Protein AF-A0A2E8AJJ9-F1 (afdb_monomer)

Radius of gyration: 16.53 Å; Cα contacts (8 Å, |Δi|>4): 77; chains: 1; bounding box: 30×39×42 Å

Mean predicted aligned error: 3.65 Å

Solvent-accessible surface area (backbone atoms only — not comparable to full-atom values): 6754 Å² total; per-residue (Å²): 112,69,67,56,36,60,71,43,66,54,90,81,85,86,86,86,75,64,65,68,63,52,31,56,76,69,73,34,43,76,40,87,73,83,46,84,62,72,46,81,50,98,92,48,61,55,33,43,45,50,68,66,67,51,49,58,52,47,54,73,76,40,78,64,69,60,88,69,56,86,52,66,70,56,31,50,54,50,50,53,53,50,51,47,44,66,73,50,47,48,54,55,54,51,42,64,44,56,68,42,72,69,39,30,55,59,69,67,68,124

Foldseek 3Di:
DVVVCVQLVPDDDDDDDDPVVVLVVVQAAEDVPNDPPWADDPPHSHIDHDPVVVLVVVVVVGVPRRPQDPDPVSNVVSVVVVCCCVPPVVVVVCCVQCVDPVNVVVVPPD

Sequence (110 aa):
MLALLRYRRIPYEIIWGNTKEILDKMGLVAPKPLLLPVFIFPDKKEAICDSTPIIRQLETQFVDRNVIPEDKALAFINSILEDFGDEWITKFMFHYRWHFKEDINNAGNI

Secondary structure (DSSP, 8-state):
-HHHHHHHT-------S-HHHHHHHTTPBPPSS--SSEE--TT-SB-EE-HHHHHHHHHHH--TT-SS-SSHHHHHHHHHHHHHIIIIIHHHHHHHHHTSHHHHHHHH--

pLDDT: mean 94.3, std 4.75, range [58.53, 98.3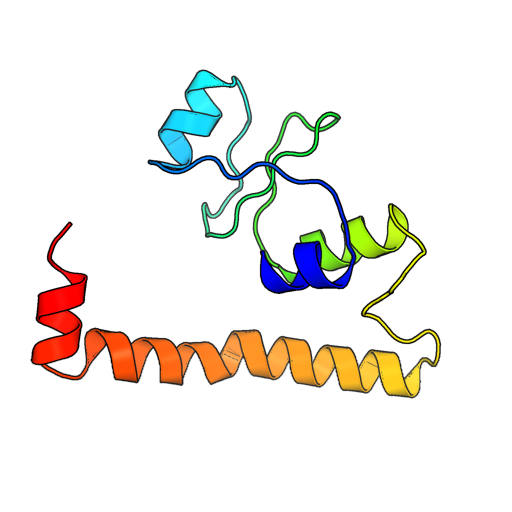8]

Nearest PDB structures (foldseek):
  4mp4-assembly2_C-2  TM=8.247E-01  e=2.029E-01  Acinetobacter baumannii ACICU
  7zvp-assembly1_A  TM=7.158E-01  e=1.274E-01  Populus trichocarpa
  4mp4-assembly1_B  TM=8.478E-01  e=2.647E-01  Acinetobacter baumannii ACICU
  3wd6-assembly1_A  TM=7.522E-01  e=4.216E-01  Bombyx mori

Structure (mmCIF, N/CA/C/O backbone):
data_AF-A0A2E8AJJ9-F1
#
_entry.id   AF-A0A2E8AJJ9-F1
#
loop_
_atom_site.group_PDB
_atom_site.id
_atom_site.type_symbol
_atom_site.label_atom_id
_atom_site.label_alt_id
_atom_site.label_comp_id
_atom_site.label_asym_id
_atom_site.label_entity_id
_atom_site.label_seq_id
_atom_site.pdbx_PDB_ins_code
_atom_site.Cartn_x
_atom_site.Cartn_y
_atom_site.Cartn_z
_atom_site.occupancy
_atom_site.B_iso_or_equiv
_atom_site.auth_seq_id
_atom_site.auth_comp_id
_atom_site.auth_asym_id
_atom_site.auth_atom_id
_atom_site.pdbx_PDB_model_num
ATOM 1 N N . MET A 1 1 ? -3.477 -0.655 -4.192 1.00 93.88 1 MET A N 1
ATOM 2 C CA . MET A 1 1 ? -4.091 0.184 -3.133 1.00 93.88 1 MET A CA 1
ATOM 3 C C . MET A 1 1 ? -5.396 0.891 -3.513 1.00 93.88 1 MET A C 1
ATOM 5 O O . MET A 1 1 ? -6.273 0.948 -2.667 1.00 93.88 1 MET A O 1
ATOM 9 N N . LEU A 1 2 ? -5.619 1.364 -4.750 1.00 96.62 2 LEU A N 1
ATOM 10 C CA . LEU A 1 2 ? -6.927 1.958 -5.114 1.00 96.62 2 LEU A CA 1
ATOM 11 C C . LEU A 1 2 ? -8.114 0.994 -4.949 1.00 96.62 2 LEU A C 1
ATOM 13 O O . LEU A 1 2 ? -9.191 1.411 -4.537 1.00 96.62 2 LEU A O 1
ATOM 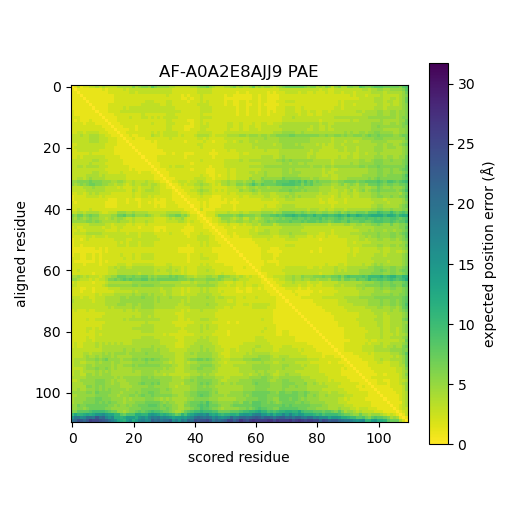17 N N . ALA A 1 3 ? -7.916 -0.296 -5.246 1.00 96.69 3 ALA A N 1
ATOM 18 C CA . ALA A 1 3 ? -8.936 -1.325 -5.039 1.00 96.69 3 ALA A CA 1
ATOM 19 C C . ALA A 1 3 ? -9.388 -1.403 -3.570 1.00 96.69 3 ALA A C 1
ATOM 21 O O . ALA A 1 3 ? -10.588 -1.419 -3.312 1.00 96.69 3 ALA A O 1
ATOM 22 N N . LEU A 1 4 ? -8.440 -1.354 -2.624 1.00 97.12 4 LEU A N 1
ATOM 23 C CA . LEU A 1 4 ? -8.720 -1.294 -1.188 1.00 97.12 4 LEU A CA 1
ATOM 24 C C . LEU A 1 4 ? -9.572 -0.067 -0.849 1.00 97.12 4 LEU A C 1
ATOM 26 O O . LEU A 1 4 ? -10.639 -0.210 -0.266 1.00 97.12 4 LEU A O 1
ATOM 30 N N . LEU A 1 5 ? -9.130 1.129 -1.251 1.00 97.56 5 LEU A N 1
ATOM 31 C CA . LEU A 1 5 ? -9.833 2.378 -0.938 1.00 97.56 5 LEU A CA 1
ATOM 32 C C . LEU A 1 5 ? -11.265 2.388 -1.486 1.00 97.56 5 LEU A C 1
ATOM 34 O O . LEU A 1 5 ? -12.195 2.781 -0.786 1.00 97.56 5 LEU A O 1
ATOM 38 N N . ARG A 1 6 ? -11.460 1.886 -2.711 1.00 97.56 6 ARG A N 1
ATOM 39 C CA . ARG A 1 6 ? -12.786 1.740 -3.328 1.00 97.56 6 ARG A CA 1
ATOM 40 C C . ARG A 1 6 ? -13.654 0.723 -2.594 1.00 97.56 6 ARG A C 1
ATOM 42 O O . ARG A 1 6 ? -14.814 1.018 -2.321 1.00 97.56 6 ARG A O 1
ATOM 49 N N . TYR A 1 7 ? -13.106 -0.449 -2.260 1.00 97.81 7 TYR A N 1
ATOM 50 C CA . TYR A 1 7 ? -13.824 -1.476 -1.502 1.00 97.81 7 TYR A CA 1
ATOM 51 C C . TYR A 1 7 ? -14.284 -0.938 -0.144 1.00 97.81 7 TYR A C 1
ATOM 53 O O . TYR A 1 7 ? -15.465 -1.061 0.191 1.00 97.81 7 TYR A O 1
ATOM 61 N N . ARG A 1 8 ? -13.371 -0.281 0.584 1.00 97.00 8 ARG A N 1
ATOM 62 C CA . ARG A 1 8 ? -13.601 0.296 1.915 1.00 97.00 8 ARG A CA 1
ATOM 63 C C . ARG A 1 8 ? -14.374 1.615 1.902 1.00 97.00 8 ARG A C 1
ATOM 65 O O . ARG A 1 8 ? -14.777 2.083 2.956 1.00 97.00 8 ARG A O 1
ATOM 72 N N . ARG A 1 9 ? -14.629 2.192 0.721 1.00 96.81 9 ARG A N 1
ATOM 73 C CA . ARG A 1 9 ? -15.316 3.486 0.526 1.00 96.81 9 ARG A CA 1
ATOM 74 C C . ARG A 1 9 ? -14.637 4.654 1.249 1.00 96.81 9 ARG A C 1
ATOM 76 O O . ARG A 1 9 ? -15.304 5.573 1.714 1.00 96.81 9 ARG A O 1
ATOM 83 N N . ILE A 1 10 ? -13.311 4.626 1.314 1.00 96.50 10 ILE A N 1
ATOM 84 C CA . ILE A 1 10 ? -12.516 5.698 1.914 1.00 96.50 10 ILE A CA 1
ATOM 85 C C . ILE A 1 10 ? -12.329 6.796 0.857 1.00 96.50 10 ILE A C 1
ATOM 87 O O . ILE A 1 10 ? -11.863 6.474 -0.238 1.00 96.50 10 ILE A O 1
ATOM 91 N N . PRO A 1 11 ? -12.684 8.066 1.130 1.00 95.44 11 PRO A N 1
ATOM 92 C CA . PRO A 1 11 ? -12.416 9.169 0.211 1.00 95.44 11 PRO A CA 1
ATOM 93 C C . PRO A 1 11 ? -10.914 9.337 -0.029 1.00 95.44 11 PRO A C 1
ATOM 95 O O . PRO A 1 11 ? -10.122 9.289 0.911 1.00 95.44 11 PRO A O 1
ATOM 98 N N . TYR A 1 12 ? -10.517 9.542 -1.282 1.00 96.44 12 TYR A N 1
ATOM 99 C CA . TYR A 1 12 ? -9.118 9.730 -1.654 1.00 96.44 12 TYR A CA 1
ATOM 100 C C . TYR A 1 12 ? -8.984 10.622 -2.887 1.00 96.44 12 TYR A C 1
ATOM 102 O O . TYR A 1 12 ? -9.892 10.703 -3.715 1.00 96.44 12 TYR A O 1
ATOM 110 N N . GLU A 1 13 ? -7.806 11.218 -3.036 1.00 96.19 13 GLU A N 1
ATOM 111 C CA . GLU A 1 13 ? -7.363 11.897 -4.250 1.00 96.19 13 GLU A CA 1
ATOM 112 C C . GLU A 1 13 ? -6.142 11.164 -4.818 1.00 96.19 13 GLU A C 1
ATOM 114 O O . GLU A 1 13 ? -5.320 10.637 -4.065 1.00 96.19 13 GLU A O 1
ATOM 119 N N . ILE A 1 14 ? -6.035 11.090 -6.148 1.00 96.31 14 ILE A N 1
ATOM 120 C CA . ILE A 1 14 ? -4.843 10.554 -6.814 1.00 96.31 14 ILE A CA 1
ATOM 121 C C . ILE A 1 14 ? -4.075 11.712 -7.424 1.00 96.31 14 ILE A C 1
ATOM 123 O O . ILE A 1 14 ? -4.602 12.421 -8.279 1.00 96.31 14 ILE A O 1
ATOM 127 N N . ILE A 1 15 ? -2.807 11.827 -7.045 1.00 95.31 15 ILE A N 1
ATOM 128 C CA . ILE A 1 15 ? -1.870 12.766 -7.649 1.00 95.31 15 ILE A CA 1
ATOM 129 C C . ILE A 1 15 ? -0.946 11.969 -8.572 1.00 95.31 15 ILE A C 1
ATOM 131 O O . ILE A 1 15 ? -0.189 11.110 -8.119 1.00 95.31 15 ILE A O 1
ATOM 135 N N . TRP A 1 16 ? -1.033 12.230 -9.876 1.00 94.69 16 TRP A N 1
ATOM 136 C CA . TRP A 1 16 ? -0.189 11.592 -10.887 1.00 94.69 16 TRP A CA 1
ATOM 137 C C . TRP A 1 16 ? 1.061 12.431 -11.153 1.00 94.69 16 TRP A C 1
ATOM 139 O O . TRP A 1 16 ? 0.973 13.648 -11.298 1.00 94.69 16 TRP A O 1
ATOM 149 N N . GLY A 1 17 ? 2.219 11.781 -11.262 1.00 93.56 17 GLY A N 1
ATOM 150 C CA . GLY A 1 17 ? 3.479 12.435 -11.613 1.00 93.56 17 GLY A CA 1
ATOM 151 C C . GLY A 1 17 ? 4.674 11.845 -10.875 1.00 93.56 17 GLY A C 1
ATOM 152 O O . GLY A 1 17 ? 4.583 10.779 -10.262 1.00 93.56 17 GLY A O 1
ATOM 153 N N . ASN A 1 18 ? 5.806 12.548 -10.933 1.00 94.31 18 ASN A N 1
ATOM 154 C CA . ASN A 1 18 ? 7.002 12.157 -10.199 1.00 94.31 18 ASN A CA 1
ATOM 155 C C . ASN A 1 18 ? 6.778 12.345 -8.693 1.00 94.31 18 ASN A C 1
ATOM 157 O O . ASN A 1 18 ? 6.648 13.468 -8.206 1.00 94.31 18 ASN A O 1
ATOM 161 N N . THR A 1 19 ? 6.754 11.237 -7.952 1.00 95.06 19 THR A N 1
ATOM 162 C CA . THR A 1 19 ? 6.447 11.240 -6.519 1.00 95.06 19 THR A CA 1
ATOM 163 C C . THR A 1 19 ? 7.389 12.130 -5.717 1.00 95.06 19 THR A C 1
ATOM 165 O O . THR A 1 19 ? 6.926 12.873 -4.861 1.00 95.06 19 THR A O 1
ATOM 168 N N . LYS A 1 20 ? 8.696 12.105 -6.004 1.00 95.12 20 LYS A N 1
ATOM 169 C CA . LYS A 1 20 ? 9.673 12.910 -5.263 1.00 95.12 20 LYS A CA 1
ATOM 170 C C . LYS A 1 20 ? 9.412 14.404 -5.456 1.00 95.12 20 LYS A C 1
ATOM 172 O O . LYS A 1 20 ? 9.295 15.130 -4.478 1.00 95.12 20 LYS A O 1
ATOM 177 N N . GLU A 1 21 ? 9.249 14.839 -6.704 1.00 96.44 21 GLU A N 1
ATOM 178 C CA . GLU A 1 21 ? 8.985 16.249 -7.016 1.00 96.44 21 GLU A CA 1
ATOM 179 C C . GLU A 1 21 ? 7.674 16.752 -6.404 1.00 96.44 21 GLU A C 1
ATOM 181 O O . GLU A 1 21 ? 7.597 17.897 -5.962 1.00 96.44 21 GLU A O 1
ATOM 186 N N . ILE A 1 22 ? 6.635 15.910 -6.389 1.00 96.69 22 ILE A N 1
ATOM 187 C CA . ILE A 1 22 ? 5.347 16.239 -5.769 1.00 96.69 22 ILE A CA 1
ATOM 188 C C . ILE A 1 22 ? 5.526 16.449 -4.264 1.00 96.69 22 ILE A C 1
ATOM 190 O O . ILE A 1 22 ? 5.089 17.472 -3.740 1.00 96.69 22 ILE A O 1
ATOM 194 N N . LEU A 1 23 ? 6.190 15.517 -3.575 1.00 96.62 23 LEU A N 1
ATOM 195 C CA . LEU A 1 23 ? 6.404 15.610 -2.129 1.00 96.62 23 LEU A CA 1
ATOM 196 C C . LEU A 1 23 ? 7.260 16.827 -1.758 1.00 96.62 23 LEU A C 1
ATOM 198 O O . LEU A 1 23 ? 6.889 17.562 -0.844 1.00 96.62 23 LEU A O 1
ATOM 202 N N . ASP A 1 24 ? 8.326 17.097 -2.518 1.00 96.19 24 ASP A N 1
ATOM 203 C CA . ASP A 1 24 ? 9.185 18.269 -2.324 1.00 96.19 24 ASP A CA 1
ATOM 204 C C . ASP A 1 24 ? 8.381 19.578 -2.472 1.00 96.19 24 ASP A C 1
ATOM 206 O O . ASP A 1 24 ? 8.475 20.467 -1.625 1.00 96.19 24 ASP A O 1
ATOM 210 N N . LYS A 1 25 ? 7.520 19.684 -3.499 1.00 96.81 25 LYS A N 1
ATOM 211 C CA . LYS A 1 25 ? 6.625 20.844 -3.703 1.00 96.81 25 LYS A CA 1
ATOM 212 C C . LYS A 1 25 ? 5.604 21.020 -2.577 1.00 96.81 25 LYS A C 1
ATOM 214 O O . LYS A 1 25 ? 5.221 22.149 -2.284 1.00 96.81 25 LYS A O 1
ATOM 219 N N . MET A 1 26 ? 5.163 19.927 -1.957 1.00 95.62 26 MET A N 1
ATOM 220 C CA . MET A 1 26 ? 4.237 19.944 -0.819 1.00 95.62 26 MET A CA 1
ATOM 221 C C . MET A 1 26 ? 4.945 20.161 0.530 1.00 95.62 26 MET A C 1
ATOM 223 O O . MET A 1 26 ? 4.273 20.280 1.552 1.00 95.62 26 MET A O 1
ATOM 227 N N . GLY A 1 27 ? 6.283 20.213 0.557 1.00 96.50 27 GLY A N 1
ATOM 228 C CA . GLY A 1 27 ? 7.061 20.322 1.793 1.00 96.50 27 GLY A CA 1
ATOM 229 C C . GLY A 1 27 ? 6.982 19.072 2.678 1.00 96.50 27 GLY A C 1
ATOM 230 O O . GLY A 1 27 ? 7.109 19.178 3.900 1.00 96.50 27 GLY A O 1
ATOM 231 N N . LEU A 1 28 ? 6.740 17.903 2.077 1.00 96.94 28 LEU A N 1
ATOM 232 C CA . LEU A 1 28 ? 6.607 16.620 2.765 1.00 96.94 28 LEU A CA 1
ATOM 233 C C . LEU A 1 28 ? 7.901 15.812 2.684 1.00 96.94 28 LEU A C 1
ATOM 235 O O . LEU A 1 28 ? 8.600 15.810 1.672 1.00 96.94 28 LEU A O 1
ATOM 239 N N . VAL A 1 29 ? 8.202 15.076 3.750 1.00 96.44 29 VAL A N 1
ATOM 240 C CA . VAL A 1 29 ? 9.342 14.156 3.785 1.00 96.44 29 VAL A CA 1
ATOM 241 C C . VAL A 1 29 ? 8.987 12.897 2.997 1.00 96.44 29 VAL A C 1
ATOM 243 O O . VAL A 1 29 ? 7.962 12.262 3.252 1.00 96.44 29 VAL A O 1
ATOM 246 N N . ALA A 1 30 ? 9.835 12.543 2.032 1.00 95.44 30 ALA A N 1
ATOM 247 C CA . ALA A 1 30 ? 9.687 11.319 1.259 1.00 95.44 30 ALA A CA 1
ATOM 248 C C . ALA A 1 30 ? 10.060 10.071 2.083 1.00 95.44 30 ALA A C 1
ATOM 250 O O . ALA A 1 30 ? 11.072 10.109 2.794 1.00 95.44 30 ALA A O 1
ATOM 251 N N . PRO A 1 31 ? 9.311 8.958 1.942 1.00 94.44 31 PRO A N 1
ATOM 252 C CA . PRO A 1 31 ? 9.649 7.707 2.606 1.00 94.44 31 PRO A CA 1
ATOM 253 C C . PRO A 1 31 ? 10.972 7.140 2.082 1.00 94.44 31 PRO A C 1
ATOM 255 O O . PRO A 1 31 ? 11.409 7.429 0.961 1.00 94.44 31 PRO A O 1
ATOM 258 N N . LYS A 1 32 ? 11.614 6.303 2.900 1.00 91.88 32 LYS A N 1
ATOM 259 C CA . LYS A 1 32 ? 12.875 5.631 2.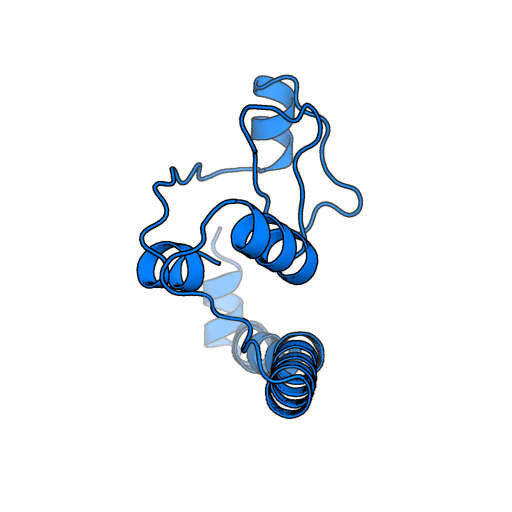568 1.00 91.88 32 LYS A CA 1
ATOM 260 C C . LYS A 1 32 ? 12.728 4.114 2.766 1.00 91.88 32 LYS A C 1
ATOM 262 O O . LYS A 1 32 ? 12.614 3.695 3.915 1.00 91.88 32 LYS A O 1
ATOM 267 N N . PRO A 1 33 ? 12.795 3.292 1.700 1.00 92.31 33 PRO A N 1
ATOM 268 C CA . PRO A 1 33 ? 12.961 3.661 0.288 1.00 92.31 33 PRO A CA 1
ATOM 269 C C . PRO A 1 33 ? 11.714 4.336 -0.310 1.00 92.31 33 PRO A C 1
ATOM 271 O O . PRO A 1 33 ? 10.603 4.150 0.173 1.00 92.31 33 PRO A O 1
ATOM 274 N N . LEU A 1 34 ? 11.892 5.094 -1.398 1.00 92.19 34 LEU A N 1
ATOM 275 C CA . LEU A 1 34 ? 10.773 5.679 -2.140 1.00 92.19 34 LEU A CA 1
ATOM 276 C C . LEU A 1 34 ? 10.180 4.630 -3.087 1.00 92.19 34 LEU A C 1
ATOM 278 O O . LEU A 1 34 ? 10.610 4.505 -4.234 1.00 92.19 34 LEU A O 1
ATOM 282 N N . LEU A 1 35 ? 9.208 3.868 -2.591 1.00 91.69 35 LEU A N 1
ATOM 283 C CA . LEU A 1 35 ? 8.480 2.861 -3.359 1.00 91.69 35 LEU A CA 1
ATOM 284 C C . LEU A 1 35 ? 7.014 3.256 -3.511 1.00 91.69 35 LEU A C 1
ATOM 286 O O . LEU A 1 35 ? 6.423 3.876 -2.630 1.00 91.69 35 LEU A O 1
ATOM 290 N N . LEU A 1 36 ? 6.420 2.884 -4.642 1.00 92.31 36 LEU A N 1
ATOM 291 C CA . LEU A 1 36 ? 4.981 3.001 -4.824 1.00 92.31 36 LEU A CA 1
ATOM 292 C C . LEU A 1 36 ? 4.269 1.821 -4.143 1.00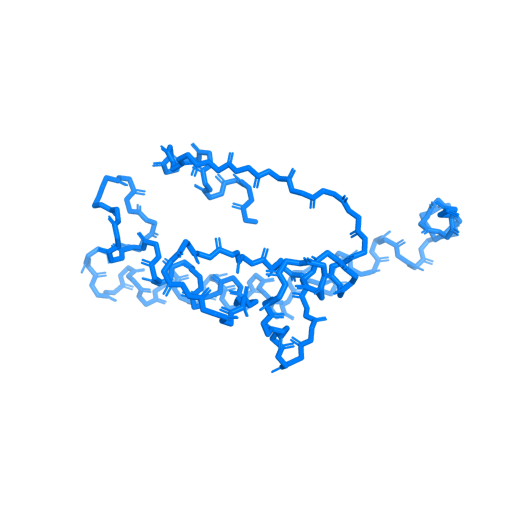 92.31 36 LEU A C 1
ATOM 294 O O . LEU A 1 36 ? 4.803 0.714 -4.141 1.00 92.31 36 LEU A O 1
ATOM 298 N N . PRO A 1 37 ? 3.042 2.022 -3.641 1.00 94.38 37 PRO A N 1
ATOM 299 C CA . PRO A 1 37 ? 2.310 3.288 -3.601 1.00 94.38 37 PRO A CA 1
ATOM 300 C C . PRO A 1 37 ? 2.782 4.196 -2.456 1.00 94.38 37 PRO A C 1
ATOM 302 O O . PRO A 1 37 ? 3.182 3.704 -1.408 1.00 94.38 37 PRO A O 1
ATOM 305 N N . VAL A 1 38 ? 2.662 5.515 -2.643 1.00 96.62 38 VAL A N 1
ATOM 306 C CA . VAL A 1 38 ? 2.911 6.519 -1.595 1.00 96.62 38 VAL A CA 1
ATOM 307 C C . VAL A 1 38 ? 1.601 7.175 -1.179 1.00 96.62 38 VAL A C 1
ATOM 309 O O . VAL A 1 38 ? 0.801 7.568 -2.027 1.00 96.62 38 VAL A O 1
ATOM 312 N N . PHE A 1 39 ? 1.385 7.278 0.128 1.00 96.94 39 PHE A N 1
ATOM 313 C CA . PHE A 1 39 ? 0.221 7.889 0.753 1.00 96.94 39 PHE A CA 1
ATOM 314 C C . PHE A 1 39 ? 0.627 9.124 1.550 1.00 96.94 39 PHE A C 1
ATOM 316 O O . PHE A 1 39 ? 1.588 9.109 2.321 1.00 96.94 39 PHE A O 1
ATOM 323 N N . ILE A 1 40 ? -0.167 10.177 1.393 1.00 96.31 40 ILE A N 1
ATOM 324 C CA . ILE A 1 40 ? -0.080 11.406 2.174 1.00 96.31 40 ILE A CA 1
ATOM 325 C C . ILE A 1 40 ? -1.297 11.423 3.092 1.00 96.31 40 ILE A C 1
ATOM 327 O O . ILE A 1 40 ? -2.431 11.389 2.617 1.00 96.31 40 ILE A O 1
ATOM 331 N N . PHE A 1 41 ? -1.059 11.463 4.400 1.00 94.12 41 PHE A N 1
ATOM 332 C CA . PHE A 1 41 ? -2.116 11.653 5.389 1.00 94.12 41 PHE A CA 1
ATOM 333 C C . PHE A 1 41 ? -2.093 13.111 5.872 1.00 94.12 41 PHE A C 1
ATOM 335 O O . PHE A 1 41 ? -0.999 13.628 6.105 1.00 94.12 41 PHE A O 1
ATOM 342 N N . PRO A 1 42 ? -3.250 13.789 6.018 1.00 88.50 42 PRO A N 1
ATOM 343 C CA . PRO A 1 42 ? -3.305 15.229 6.307 1.00 88.50 42 PRO A CA 1
ATOM 344 C C . PRO A 1 42 ? -2.556 15.672 7.572 1.00 88.50 42 PRO A C 1
ATOM 346 O O . PRO A 1 42 ? -2.117 16.812 7.673 1.00 88.50 42 PRO A O 1
ATOM 349 N N . ASP A 1 43 ? -2.420 14.776 8.544 1.00 87.81 43 ASP A N 1
ATOM 350 C CA . ASP A 1 43 ? -1.805 14.990 9.852 1.00 87.81 43 ASP A CA 1
ATOM 351 C C . ASP A 1 43 ? -0.322 14.581 9.910 1.00 87.81 43 ASP A C 1
ATOM 353 O O . ASP A 1 43 ? 0.315 14.702 10.959 1.00 87.81 43 ASP A O 1
ATOM 357 N N . LYS A 1 44 ? 0.258 14.115 8.795 1.00 90.94 44 LYS A N 1
ATOM 358 C CA . LYS A 1 44 ? 1.633 13.607 8.742 1.00 90.94 44 LYS A CA 1
ATOM 359 C C . LYS A 1 44 ? 2.528 14.461 7.854 1.00 90.94 44 LYS A C 1
ATOM 361 O O . LYS A 1 44 ? 2.203 14.771 6.714 1.00 90.94 44 LYS A O 1
ATOM 366 N N . LYS A 1 45 ? 3.715 14.786 8.376 1.00 92.50 45 LYS A N 1
ATOM 367 C CA . LYS A 1 45 ? 4.782 15.457 7.612 1.00 92.50 45 LYS A CA 1
ATOM 368 C C . LYS A 1 45 ? 5.588 14.507 6.733 1.00 92.50 45 LYS A C 1
ATOM 370 O O . LYS A 1 45 ? 6.213 14.955 5.779 1.00 92.50 45 LYS A O 1
ATOM 375 N N . GLU A 1 46 ? 5.605 13.226 7.074 1.00 94.88 46 GLU A N 1
ATOM 376 C CA . GLU A 1 46 ? 6.258 12.182 6.293 1.00 94.88 46 GLU A CA 1
ATOM 377 C C . GLU A 1 46 ? 5.194 11.381 5.546 1.00 94.88 46 GLU A C 1
ATOM 379 O O . GLU A 1 46 ? 4.240 10.881 6.150 1.00 94.88 46 GLU A O 1
ATOM 384 N N . ALA A 1 47 ? 5.348 11.295 4.225 1.00 96.00 47 ALA A N 1
ATOM 385 C CA . ALA A 1 47 ? 4.532 10.415 3.409 1.00 96.00 47 ALA A CA 1
ATOM 386 C C . ALA A 1 47 ? 4.968 8.964 3.637 1.00 96.00 47 ALA A C 1
ATOM 3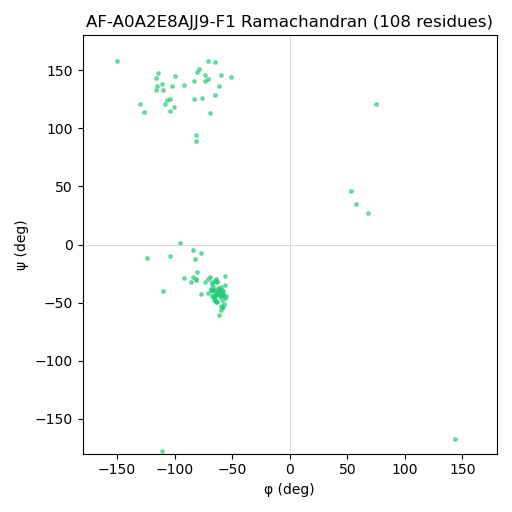88 O O . ALA A 1 47 ? 6.145 8.682 3.839 1.00 96.00 47 ALA A O 1
ATOM 389 N N . ILE A 1 48 ? 4.018 8.038 3.588 1.00 95.31 48 ILE A N 1
ATOM 390 C CA . ILE A 1 48 ? 4.262 6.620 3.863 1.00 95.31 48 ILE A CA 1
ATOM 391 C C . ILE A 1 48 ? 4.128 5.799 2.592 1.00 95.31 48 ILE A C 1
ATOM 393 O O . ILE A 1 48 ? 3.226 6.025 1.789 1.00 95.31 48 ILE A O 1
ATOM 397 N N . CYS A 1 49 ? 5.033 4.845 2.414 1.00 94.75 49 CYS A N 1
ATOM 398 C CA . CYS A 1 49 ? 4.933 3.801 1.402 1.00 94.75 49 CYS A CA 1
ATOM 399 C C . CYS A 1 49 ? 4.681 2.443 2.067 1.00 94.75 49 CYS A C 1
ATOM 401 O O . CYS A 1 49 ? 4.602 2.382 3.292 1.00 94.75 49 CYS A O 1
ATOM 403 N N . ASP A 1 50 ? 4.615 1.386 1.250 1.00 93.00 50 ASP A N 1
ATOM 404 C CA . ASP A 1 50 ? 4.312 -0.000 1.641 1.00 93.00 50 ASP A CA 1
ATOM 405 C C . ASP A 1 50 ? 2.821 -0.223 1.966 1.00 93.00 50 ASP A C 1
ATOM 407 O O . ASP A 1 50 ? 2.220 0.428 2.824 1.00 93.00 50 ASP A O 1
ATOM 411 N N . SER A 1 51 ? 2.193 -1.144 1.228 1.00 94.69 51 SER A N 1
ATOM 412 C CA . SER A 1 51 ? 0.778 -1.486 1.380 1.00 94.69 51 SER A CA 1
ATOM 413 C C . SER A 1 51 ? 0.445 -1.975 2.780 1.00 94.69 51 SER A C 1
ATOM 415 O O . SER A 1 51 ? -0.604 -1.589 3.296 1.00 94.69 51 SER A O 1
ATOM 417 N N . THR A 1 52 ? 1.319 -2.761 3.404 1.00 95.06 52 THR A N 1
ATOM 418 C CA . THR A 1 52 ? 1.049 -3.399 4.697 1.00 95.06 52 THR A CA 1
ATOM 419 C C . THR A 1 52 ? 0.795 -2.364 5.805 1.00 95.06 52 THR A C 1
ATOM 421 O O . THR A 1 52 ? -0.319 -2.330 6.344 1.00 95.06 52 THR A O 1
ATOM 424 N N . PRO A 1 53 ? 1.738 -1.457 6.149 1.00 94.00 53 PRO A N 1
ATOM 425 C CA . PRO A 1 53 ? 1.517 -0.453 7.188 1.00 94.00 53 PRO A CA 1
ATOM 426 C C . PRO A 1 53 ? 0.394 0.527 6.829 1.00 94.00 53 PRO A C 1
ATOM 428 O O . PRO A 1 53 ? -0.337 0.962 7.722 1.00 94.00 53 PRO A O 1
ATOM 431 N N . ILE A 1 54 ? 0.199 0.834 5.541 1.00 96.19 54 ILE A N 1
ATOM 432 C CA . ILE A 1 54 ? -0.917 1.675 5.093 1.00 96.19 54 ILE A CA 1
ATOM 433 C C . ILE A 1 54 ? -2.256 0.984 5.385 1.00 96.19 54 ILE A C 1
ATOM 435 O O . ILE A 1 54 ? -3.138 1.611 5.970 1.00 96.19 54 ILE A O 1
ATOM 439 N N . ILE A 1 55 ? -2.418 -0.299 5.035 1.00 96.94 55 ILE A N 1
ATOM 440 C CA . ILE A 1 55 ? -3.628 -1.079 5.346 1.00 96.94 55 ILE A CA 1
ATOM 441 C C . ILE A 1 55 ? -3.863 -1.075 6.853 1.00 96.94 55 ILE A C 1
ATOM 443 O O . ILE A 1 55 ? -4.955 -0.711 7.286 1.00 96.94 55 ILE A O 1
ATOM 447 N N . ARG A 1 56 ? -2.845 -1.411 7.658 1.00 95.44 56 ARG A N 1
ATOM 448 C CA . ARG A 1 56 ? -2.981 -1.463 9.123 1.00 95.44 56 ARG A CA 1
ATOM 449 C C . ARG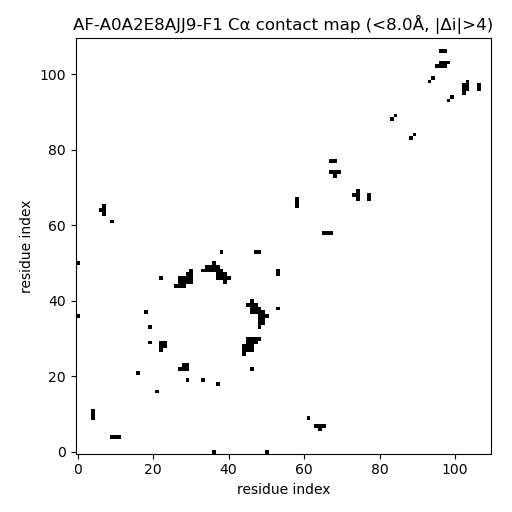 A 1 56 ? -3.423 -0.118 9.709 1.00 95.44 56 ARG A C 1
ATOM 451 O O . ARG A 1 56 ? -4.292 -0.098 10.574 1.00 95.44 56 ARG A O 1
ATOM 458 N N . GLN A 1 57 ? -2.901 1.004 9.213 1.00 94.94 57 GLN A N 1
ATOM 459 C CA . GLN A 1 57 ? -3.345 2.333 9.642 1.00 94.94 57 GLN A CA 1
ATOM 460 C C . GLN A 1 57 ? -4.788 2.643 9.206 1.00 94.94 57 GLN A C 1
ATOM 462 O O . GLN A 1 57 ? -5.554 3.220 9.970 1.00 94.94 57 GLN A O 1
ATOM 467 N N . LEU A 1 58 ? -5.196 2.268 7.993 1.00 95.94 58 LEU A N 1
ATOM 468 C CA . LEU A 1 58 ? -6.574 2.492 7.549 1.00 95.94 58 LEU A CA 1
ATOM 469 C C . LEU A 1 58 ? -7.573 1.628 8.335 1.00 95.94 58 LEU A C 1
ATOM 471 O O . LEU A 1 58 ? -8.717 2.031 8.521 1.00 95.94 58 LEU A O 1
ATOM 475 N N . GLU A 1 59 ? -7.191 0.424 8.770 1.00 95.69 59 GLU A N 1
ATOM 476 C CA . GLU A 1 59 ? -8.030 -0.437 9.626 1.00 95.69 59 GLU A CA 1
ATOM 477 C C . GLU A 1 59 ? -8.292 0.192 11.001 1.00 95.69 59 GLU A C 1
ATOM 479 O O . GLU A 1 59 ? -9.365 -0.008 11.557 1.00 95.69 59 GLU A O 1
ATOM 484 N N . THR A 1 60 ? -7.372 1.008 11.530 1.00 93.62 60 THR A N 1
ATOM 485 C CA . THR A 1 60 ? -7.615 1.733 12.790 1.00 93.62 60 THR A CA 1
ATOM 486 C C . THR A 1 60 ? -8.439 3.006 12.599 1.00 93.62 60 THR A C 1
ATOM 488 O O . THR A 1 60 ? -9.173 3.393 13.504 1.00 93.62 60 THR A O 1
ATOM 491 N N . GLN A 1 61 ? -8.337 3.664 11.439 1.00 93.44 61 GLN A N 1
ATOM 492 C CA . GLN A 1 61 ? -9.033 4.928 11.163 1.00 93.44 61 GLN A CA 1
ATOM 493 C C . GLN A 1 61 ? -10.479 4.750 10.672 1.00 93.44 61 GLN A C 1
ATOM 495 O O . GLN A 1 61 ? -11.308 5.630 10.894 1.00 93.44 61 GLN A O 1
ATOM 500 N N . PHE A 1 62 ? -10.792 3.635 10.008 1.00 94.62 62 PHE A N 1
ATOM 501 C CA . PHE A 1 62 ? -12.111 3.375 9.425 1.00 94.62 62 PHE A CA 1
ATOM 502 C C . PHE A 1 62 ? -12.610 1.994 9.861 1.00 94.62 62 PHE A C 1
ATOM 504 O O . PHE A 1 62 ? -11.967 0.991 9.578 1.00 94.62 62 PHE A O 1
ATOM 511 N N . VAL A 1 63 ? -13.760 1.922 10.531 1.00 91.38 63 VAL A N 1
ATOM 512 C CA . VAL A 1 63 ? -14.267 0.654 11.097 1.00 91.38 63 VAL A CA 1
ATOM 513 C C . VAL A 1 63 ? -15.073 -0.154 10.074 1.00 91.38 63 VAL A C 1
ATOM 515 O O . VAL A 1 63 ? -15.042 -1.383 10.074 1.00 91.38 63 VAL A O 1
ATOM 518 N N . ASP A 1 64 ? -15.767 0.522 9.159 1.00 93.75 64 ASP A N 1
ATOM 519 C CA . ASP A 1 64 ? -16.600 -0.145 8.163 1.00 93.75 64 ASP A CA 1
ATOM 520 C C . ASP A 1 64 ? -15.765 -0.875 7.105 1.00 93.75 64 ASP A C 1
ATOM 522 O O . ASP A 1 64 ? -14.750 -0.368 6.612 1.00 93.75 64 ASP A O 1
ATOM 526 N N . ARG A 1 65 ? -16.261 -2.046 6.682 1.00 94.56 65 ARG A N 1
ATOM 527 C CA . ARG A 1 65 ? -15.675 -2.856 5.599 1.00 94.56 65 ARG A CA 1
ATOM 528 C C . ARG A 1 65 ? -14.189 -3.148 5.830 1.00 94.56 65 ARG A C 1
ATOM 530 O O . ARG A 1 65 ? -13.379 -2.988 4.916 1.00 94.56 65 ARG A O 1
ATOM 537 N N . ASN A 1 66 ? -13.846 -3.556 7.048 1.00 94.50 66 ASN A N 1
ATOM 538 C CA . ASN A 1 66 ? -12.520 -4.064 7.376 1.00 94.50 66 ASN A CA 1
ATOM 539 C C . ASN A 1 66 ? -12.085 -5.162 6.391 1.00 94.50 66 ASN A C 1
ATOM 541 O O . ASN A 1 66 ? -12.900 -5.938 5.882 1.00 94.50 66 ASN A O 1
ATOM 545 N N . VAL A 1 67 ? -10.789 -5.190 6.084 1.00 96.19 67 VAL A N 1
ATOM 546 C CA . VAL A 1 67 ? -10.188 -6.265 5.277 1.00 96.19 67 VAL A CA 1
ATOM 547 C C . VAL A 1 67 ? -9.396 -7.248 6.124 1.00 96.19 67 VAL A C 1
ATOM 549 O O . VAL A 1 67 ? -9.029 -8.305 5.622 1.00 96.19 67 VAL A O 1
ATOM 552 N N . ILE A 1 68 ? -9.165 -6.936 7.402 1.00 96.38 68 ILE A N 1
ATOM 553 C CA . ILE A 1 68 ? -8.545 -7.854 8.353 1.00 96.38 68 ILE A CA 1
ATOM 554 C C . ILE A 1 68 ? -9.643 -8.483 9.219 1.00 96.38 68 ILE A C 1
ATOM 556 O O . ILE A 1 68 ? -10.337 -7.763 9.941 1.00 96.38 68 ILE A O 1
ATOM 560 N N . PRO A 1 69 ? -9.813 -9.817 9.172 1.00 95.56 69 PRO A N 1
ATOM 561 C CA . PRO A 1 69 ? -10.768 -10.515 10.026 1.00 95.56 69 PRO A CA 1
ATOM 562 C C . PRO A 1 69 ? -10.485 -10.313 11.521 1.00 95.56 69 PRO A C 1
ATOM 564 O O . PRO A 1 69 ? -9.331 -10.269 11.939 1.00 95.56 69 PRO A O 1
ATOM 567 N N . GLU A 1 70 ? -11.538 -10.257 12.340 1.00 94.88 70 GLU A N 1
ATOM 568 C CA . GLU A 1 70 ? -11.404 -10.186 13.807 1.00 94.88 70 GLU A CA 1
ATOM 569 C C . GLU A 1 70 ? -10.971 -11.525 14.422 1.00 94.88 70 GLU A C 1
ATOM 571 O O . GLU A 1 70 ? -10.254 -11.560 15.426 1.00 94.88 70 GLU A O 1
ATOM 576 N N . ASP A 1 71 ? -11.394 -12.639 13.815 1.00 97.88 71 ASP A N 1
ATOM 577 C CA . ASP A 1 71 ? -10.936 -13.964 14.218 1.00 97.88 71 ASP A CA 1
ATOM 578 C C . ASP A 1 71 ? -9.432 -14.106 13.961 1.00 97.88 71 ASP A C 1
ATOM 580 O O . ASP A 1 71 ? -8.937 -13.879 12.856 1.00 97.88 71 ASP A O 1
ATOM 584 N N . LYS A 1 72 ? -8.697 -14.528 14.991 1.00 97.62 72 LYS A N 1
ATOM 585 C CA . LYS A 1 72 ? -7.232 -14.565 14.957 1.00 97.62 72 LYS A CA 1
ATOM 586 C C . LYS A 1 72 ? -6.681 -15.592 13.969 1.00 97.62 72 LYS A C 1
ATOM 588 O O . LYS A 1 72 ? -5.633 -15.343 13.378 1.00 97.62 72 LYS A O 1
ATOM 593 N N . ALA A 1 73 ? -7.353 -16.730 13.787 1.00 98.31 73 ALA A N 1
ATOM 594 C CA . ALA A 1 73 ? -6.905 -17.743 12.836 1.00 98.31 73 ALA A CA 1
ATOM 595 C C . ALA A 1 73 ? -7.111 -17.252 11.397 1.00 98.31 73 ALA A C 1
ATOM 597 O O . ALA A 1 73 ? -6.212 -17.377 10.565 1.00 98.31 73 ALA A O 1
ATOM 598 N N . LEU A 1 74 ? -8.248 -16.611 11.119 1.00 98.19 74 LEU A N 1
ATOM 599 C CA . LEU A 1 74 ? -8.509 -15.991 9.821 1.00 98.19 74 LEU A CA 1
ATOM 600 C C . LEU A 1 74 ? -7.592 -14.795 9.549 1.00 98.19 74 LEU A C 1
ATOM 602 O O . LEU A 1 74 ? -7.108 -14.658 8.430 1.00 98.19 74 LEU A O 1
ATOM 606 N N . ALA A 1 75 ? -7.291 -13.965 10.549 1.00 97.62 75 ALA A N 1
ATOM 607 C CA . ALA A 1 75 ? -6.341 -12.860 10.416 1.00 97.62 75 ALA A CA 1
ATOM 608 C C . ALA A 1 75 ? -4.922 -13.353 10.089 1.00 97.62 75 ALA A C 1
ATOM 610 O O . ALA A 1 75 ? -4.202 -12.743 9.291 1.00 97.62 75 ALA A O 1
ATOM 611 N N . PHE A 1 76 ? -4.522 -14.483 10.674 1.00 98.06 76 PHE A N 1
ATOM 612 C CA . PHE A 1 76 ? -3.253 -15.127 10.360 1.00 98.06 76 PHE A CA 1
ATOM 613 C C . PHE A 1 76 ? -3.220 -15.643 8.916 1.00 98.06 76 PHE A C 1
ATOM 615 O O . PHE A 1 76 ? -2.285 -15.331 8.182 1.00 98.06 76 PHE A O 1
ATOM 622 N N . ILE A 1 77 ? -4.268 -16.348 8.473 1.00 98.38 77 ILE A N 1
ATOM 623 C CA . ILE A 1 77 ? -4.394 -16.793 7.075 1.00 98.38 77 ILE A CA 1
ATOM 624 C C . ILE A 1 77 ? -4.390 -15.592 6.121 1.00 98.38 77 ILE A C 1
ATOM 626 O O . ILE A 1 77 ? -3.690 -15.619 5.114 1.00 98.38 77 ILE A O 1
ATOM 630 N N . ASN A 1 78 ? -5.111 -14.518 6.456 1.00 97.81 78 ASN A N 1
ATOM 631 C CA . ASN A 1 78 ? -5.104 -13.272 5.693 1.00 97.81 78 ASN A CA 1
ATOM 632 C C . ASN A 1 78 ? -3.681 -12.721 5.531 1.00 97.81 78 ASN A C 1
ATOM 634 O O . ASN A 1 78 ? -3.294 -12.349 4.430 1.00 97.81 78 ASN A O 1
ATOM 638 N N . SER A 1 79 ? -2.889 -12.727 6.607 1.00 97.12 79 SER A N 1
ATOM 639 C CA . SER A 1 79 ? -1.507 -12.233 6.583 1.00 97.12 79 SER A CA 1
ATOM 640 C C . SER A 1 79 ? -0.592 -13.108 5.718 1.00 97.12 79 SER A C 1
ATOM 642 O O . SER A 1 79 ? 0.257 -12.577 5.015 1.00 97.12 79 SER A O 1
ATOM 644 N N . ILE A 1 80 ? -0.791 -14.433 5.707 1.00 97.94 80 ILE A N 1
ATOM 645 C CA . ILE A 1 80 ? -0.058 -15.343 4.806 1.00 97.94 80 ILE A CA 1
ATOM 646 C C . ILE A 1 80 ? -0.397 -15.057 3.339 1.00 97.94 80 ILE A C 1
ATOM 648 O O . ILE A 1 80 ? 0.485 -15.077 2.485 1.00 97.94 80 ILE A O 1
ATOM 652 N N . LEU A 1 81 ? -1.674 -14.819 3.028 1.00 97.44 81 LEU A N 1
ATOM 653 C CA . LEU A 1 81 ? -2.104 -14.524 1.660 1.00 97.44 81 LEU A CA 1
ATOM 654 C C . LEU A 1 81 ? -1.593 -13.160 1.182 1.00 97.44 81 LEU A C 1
ATOM 656 O O . LEU A 1 81 ? -1.211 -13.039 0.020 1.00 97.44 81 LEU A O 1
ATOM 660 N N . GLU A 1 82 ? -1.577 -12.163 2.070 1.00 96.50 82 GLU A N 1
ATOM 661 C CA . GLU A 1 82 ? -0.981 -10.843 1.832 1.00 96.50 82 GLU A CA 1
ATOM 662 C C . GLU A 1 82 ? 0.516 -10.982 1.503 1.00 96.50 82 GLU A C 1
ATOM 664 O O . GLU A 1 82 ? 0.931 -10.594 0.413 1.00 96.50 82 GLU A O 1
ATOM 669 N N . ASP A 1 83 ? 1.286 -11.655 2.365 1.00 96.12 83 ASP A N 1
ATOM 670 C CA . ASP A 1 83 ? 2.728 -11.893 2.186 1.00 96.12 83 ASP A CA 1
ATOM 671 C C . ASP A 1 83 ? 3.041 -12.688 0.907 1.00 96.12 83 ASP A C 1
ATOM 673 O O . ASP A 1 83 ? 3.908 -12.319 0.115 1.00 96.12 83 ASP A O 1
ATOM 677 N N . PHE A 1 84 ? 2.271 -13.747 0.629 1.00 96.50 84 PHE A N 1
ATOM 678 C CA . PHE A 1 84 ? 2.413 -14.500 -0.616 1.00 96.50 84 PHE A CA 1
ATOM 679 C C . PHE A 1 84 ? 2.174 -13.617 -1.850 1.00 96.50 84 PHE A C 1
ATOM 681 O O . PHE A 1 84 ? 2.883 -13.735 -2.854 1.00 96.50 84 PHE A O 1
ATOM 688 N N . GLY A 1 85 ? 1.179 -12.731 -1.787 1.00 94.12 85 GLY A N 1
ATOM 689 C CA . GLY A 1 85 ? 0.900 -11.763 -2.839 1.00 94.12 85 GLY A CA 1
ATOM 690 C C . GLY A 1 85 ? 2.082 -10.834 -3.099 1.00 94.12 85 GLY A C 1
ATOM 691 O O . GLY A 1 85 ? 2.551 -10.734 -4.238 1.00 94.12 85 GLY A O 1
ATOM 692 N N . ASP A 1 86 ? 2.584 -10.202 -2.045 1.00 92.12 86 ASP A N 1
ATOM 693 C CA . ASP A 1 86 ? 3.633 -9.189 -2.142 1.00 92.12 86 ASP A CA 1
ATOM 694 C C . ASP A 1 86 ? 4.980 -9.799 -2.580 1.00 92.12 86 ASP A C 1
ATOM 696 O O . ASP A 1 86 ? 5.654 -9.263 -3.467 1.00 92.12 86 ASP A O 1
ATOM 700 N N . GLU A 1 87 ? 5.327 -10.987 -2.080 1.00 93.06 87 GLU A N 1
ATOM 701 C CA . GLU A 1 87 ? 6.646 -11.594 -2.311 1.00 93.06 87 GLU A CA 1
ATOM 702 C C . GLU A 1 87 ? 6.718 -12.530 -3.530 1.00 93.06 87 GLU A C 1
ATOM 704 O O . GLU A 1 87 ? 7.780 -12.696 -4.148 1.00 93.06 87 GLU A O 1
ATOM 709 N N . TRP A 1 88 ? 5.609 -13.180 -3.903 1.00 95.06 88 TRP A N 1
ATOM 710 C CA . TRP A 1 88 ? 5.605 -14.161 -4.997 1.00 95.06 88 TRP A CA 1
ATOM 711 C C . TRP A 1 88 ? 4.859 -13.693 -6.234 1.00 95.06 88 TRP A C 1
ATOM 713 O O . TRP A 1 88 ? 5.350 -13.915 -7.345 1.00 95.06 88 TRP A O 1
ATOM 723 N N . ILE A 1 89 ? 3.714 -13.024 -6.089 1.00 95.25 89 ILE A N 1
ATOM 724 C CA . ILE A 1 89 ? 2.925 -12.628 -7.264 1.00 95.25 89 ILE A CA 1
ATOM 725 C C . ILE A 1 89 ? 3.615 -11.506 -8.045 1.00 95.25 89 ILE A C 1
ATOM 727 O O . ILE A 1 89 ? 3.541 -11.464 -9.278 1.00 95.25 89 ILE A O 1
ATOM 731 N N . THR A 1 90 ? 4.380 -10.655 -7.362 1.00 90.56 90 THR A N 1
ATOM 732 C CA . THR A 1 90 ? 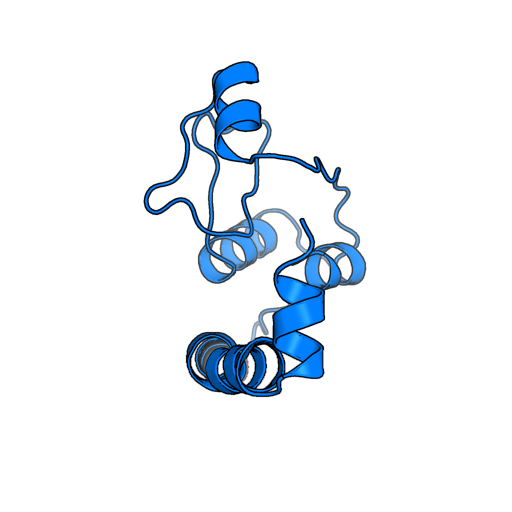5.216 -9.629 -7.999 1.00 90.56 90 THR A CA 1
ATOM 733 C C . THR A 1 90 ? 6.193 -10.221 -9.015 1.00 90.56 90 THR A C 1
ATOM 735 O O . THR A 1 90 ? 6.377 -9.634 -10.078 1.00 90.56 90 THR A O 1
ATOM 738 N N . LYS A 1 91 ? 6.740 -11.422 -8.783 1.00 93.38 91 LYS A N 1
ATOM 739 C CA . LYS A 1 91 ? 7.631 -12.107 -9.742 1.00 93.38 91 LYS A CA 1
ATOM 740 C C . LYS A 1 91 ? 6.921 -12.430 -11.053 1.00 93.38 91 LYS A C 1
ATOM 742 O O . LYS A 1 91 ? 7.492 -12.219 -12.121 1.00 93.38 91 LYS A O 1
ATOM 747 N N . PHE A 1 92 ? 5.671 -12.892 -10.986 1.00 94.44 92 PHE A N 1
ATOM 748 C CA . PHE A 1 92 ? 4.863 -13.115 -12.186 1.00 94.44 92 PHE A CA 1
ATOM 749 C C . PHE A 1 92 ? 4.570 -11.795 -12.893 1.00 94.44 92 PHE A C 1
ATOM 751 O O . PHE A 1 92 ? 4.748 -11.706 -14.104 1.00 94.44 92 PHE A O 1
ATOM 758 N N . MET A 1 93 ? 4.191 -10.756 -12.143 1.00 92.31 93 MET A N 1
ATOM 759 C CA . MET A 1 93 ? 3.963 -9.420 -12.699 1.00 92.31 93 MET A CA 1
ATOM 760 C C . MET A 1 93 ? 5.207 -8.899 -13.436 1.00 92.31 93 MET A C 1
ATOM 762 O O . MET A 1 93 ? 5.088 -8.467 -14.582 1.00 92.31 93 MET A O 1
ATOM 766 N N . PHE A 1 94 ? 6.400 -9.026 -12.842 1.00 92.62 94 PHE A N 1
ATOM 767 C CA . PHE A 1 94 ? 7.655 -8.646 -13.491 1.00 92.62 94 PHE A CA 1
ATOM 768 C C . PHE A 1 94 ? 7.960 -9.502 -14.726 1.00 92.62 94 PHE A C 1
ATOM 770 O O . PHE A 1 94 ? 8.360 -8.969 -15.760 1.00 92.62 94 PHE A O 1
ATOM 777 N N . HIS A 1 95 ? 7.745 -10.817 -14.650 1.00 94.44 95 HIS A N 1
ATOM 778 C CA . HIS A 1 95 ? 7.958 -11.709 -15.786 1.00 94.44 95 HIS A CA 1
ATOM 779 C C . HIS A 1 95 ? 7.076 -11.314 -16.972 1.00 94.44 95 HIS A C 1
ATOM 781 O O . HIS A 1 95 ? 7.596 -11.002 -18.038 1.00 94.44 95 HIS A O 1
ATOM 787 N N . TYR A 1 96 ? 5.759 -11.242 -16.785 1.00 92.56 96 TYR A N 1
ATOM 788 C CA . TYR A 1 96 ? 4.852 -10.920 -17.884 1.00 92.56 96 TYR A CA 1
ATOM 789 C C . TYR A 1 96 ? 5.056 -9.502 -18.420 1.00 92.56 96 TYR A C 1
ATOM 791 O O . TYR A 1 96 ? 4.903 -9.284 -19.613 1.00 92.56 96 TYR A O 1
ATOM 799 N N . ARG A 1 97 ? 5.454 -8.540 -17.579 1.00 92.62 97 ARG A N 1
ATOM 800 C CA . ARG A 1 97 ? 5.642 -7.157 -18.029 1.00 92.62 97 ARG A CA 1
ATOM 801 C C . ARG A 1 97 ? 6.981 -6.889 -18.728 1.00 92.62 97 ARG A C 1
ATOM 803 O O . ARG A 1 97 ? 7.027 -5.994 -19.566 1.00 92.62 97 ARG A O 1
ATOM 810 N N . TRP A 1 98 ? 8.058 -7.607 -18.401 1.00 94.00 98 TRP A N 1
ATOM 811 C CA . TRP A 1 98 ? 9.401 -7.297 -18.928 1.00 94.00 98 TRP A CA 1
ATOM 812 C C . TRP A 1 98 ? 10.108 -8.448 -19.652 1.00 94.00 98 TRP A C 1
ATOM 814 O O . TRP A 1 98 ? 11.126 -8.204 -20.295 1.00 94.00 98 TRP A O 1
ATOM 824 N N . HIS A 1 99 ? 9.622 -9.690 -19.580 1.00 94.75 99 HIS A N 1
ATOM 825 C CA . HIS A 1 99 ? 10.262 -10.809 -20.282 1.00 94.75 99 HIS A CA 1
ATOM 826 C C . HIS A 1 99 ? 9.942 -10.822 -21.781 1.00 94.75 99 HIS A C 1
ATOM 828 O O . HIS A 1 99 ? 10.825 -11.063 -22.605 1.00 94.75 99 HIS A O 1
ATOM 834 N N . PHE A 1 100 ? 8.683 -10.572 -22.143 1.00 95.50 100 PHE A N 1
ATOM 835 C CA . PHE A 1 100 ? 8.229 -10.625 -23.529 1.00 95.50 100 PHE A CA 1
ATOM 836 C C . PHE A 1 100 ? 8.534 -9.319 -24.264 1.00 95.50 100 PHE A C 1
ATOM 838 O O . PHE A 1 100 ? 8.393 -8.225 -23.720 1.00 95.50 100 PHE A O 1
ATOM 845 N N . LYS A 1 101 ? 8.945 -9.437 -25.533 1.00 95.56 101 LYS A N 1
ATOM 846 C CA . LYS A 1 101 ? 9.421 -8.304 -26.340 1.00 95.56 101 LYS A CA 1
ATOM 847 C C . LYS A 1 101 ? 8.351 -7.227 -26.554 1.00 95.56 101 LYS A C 1
ATOM 849 O O . LYS A 1 101 ? 8.668 -6.042 -26.554 1.00 95.56 101 LYS A O 1
ATOM 854 N N . GLU A 1 102 ? 7.103 -7.626 -26.769 1.00 94.94 102 GLU A N 1
ATOM 855 C CA . GLU A 1 102 ? 5.998 -6.682 -26.970 1.00 94.94 102 GLU A CA 1
ATOM 856 C C . GLU A 1 102 ? 5.708 -5.895 -25.686 1.00 94.94 102 GLU A C 1
ATOM 858 O O . GLU A 1 102 ? 5.624 -4.666 -25.721 1.00 94.94 102 GLU A O 1
ATOM 863 N N . ASP A 1 103 ? 5.669 -6.588 -24.547 1.00 94.12 103 ASP A N 1
ATOM 864 C 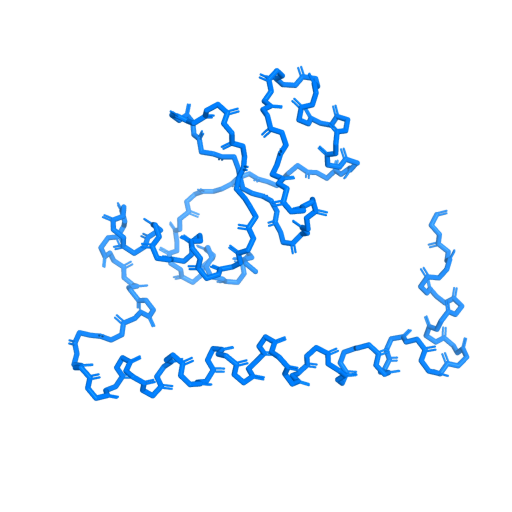CA . ASP A 1 103 ? 5.396 -5.989 -23.242 1.00 94.12 103 ASP A CA 1
ATOM 865 C C . ASP A 1 103 ? 6.509 -5.041 -22.786 1.00 94.12 103 ASP A C 1
ATOM 867 O O . ASP A 1 103 ? 6.217 -3.921 -22.361 1.00 94.12 103 ASP A O 1
ATOM 871 N N . ILE A 1 104 ? 7.784 -5.425 -22.945 1.00 94.06 104 ILE A N 1
ATOM 872 C CA . ILE A 1 104 ? 8.912 -4.549 -22.591 1.00 94.06 104 ILE A CA 1
ATOM 873 C C . ILE A 1 104 ? 8.974 -3.305 -23.485 1.00 94.06 104 ILE A C 1
ATOM 875 O O . ILE A 1 104 ? 9.233 -2.212 -22.982 1.00 94.06 104 ILE A O 1
ATOM 879 N N . ASN A 1 105 ? 8.689 -3.435 -24.786 1.00 93.56 105 ASN A N 1
ATOM 880 C CA . ASN A 1 105 ? 8.642 -2.290 -25.697 1.00 93.56 105 ASN A CA 1
ATOM 881 C C . ASN A 1 105 ? 7.523 -1.321 -25.303 1.00 93.56 105 ASN A C 1
ATOM 883 O O . ASN A 1 105 ? 7.739 -0.114 -25.267 1.00 93.56 105 ASN A O 1
ATOM 887 N N . ASN A 1 106 ? 6.341 -1.844 -24.965 1.00 91.12 106 ASN A N 1
ATOM 888 C CA . ASN A 1 106 ? 5.241 -1.030 -24.461 1.00 91.12 106 ASN A CA 1
ATOM 889 C C . ASN A 1 106 ? 5.596 -0.358 -23.124 1.00 91.12 106 ASN A C 1
ATOM 891 O O . ASN A 1 106 ? 5.297 0.813 -22.918 1.00 91.12 106 ASN A O 1
ATOM 895 N N . ALA A 1 107 ? 6.265 -1.078 -22.220 1.00 86.19 107 ALA A N 1
ATOM 896 C CA . ALA A 1 107 ? 6.665 -0.557 -20.916 1.00 86.19 107 ALA A CA 1
ATOM 897 C C . ALA A 1 107 ? 7.762 0.520 -20.987 1.00 86.19 1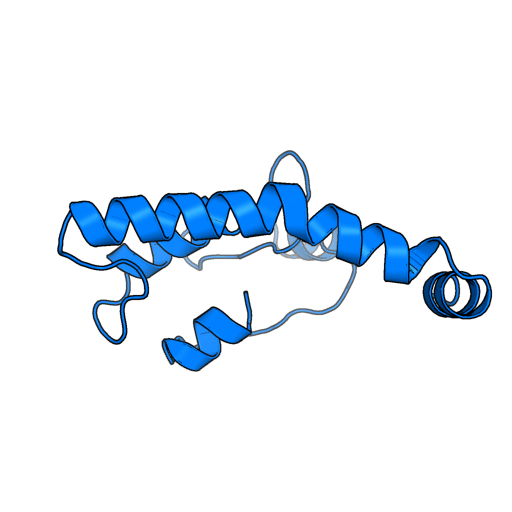07 ALA A C 1
ATOM 899 O O . ALA A 1 107 ? 7.833 1.350 -20.081 1.00 86.19 107 ALA A O 1
ATOM 900 N N . GLY A 1 108 ? 8.614 0.492 -22.017 1.00 80.94 108 GLY A N 1
ATOM 901 C CA . GLY A 1 108 ? 9.704 1.451 -22.223 1.00 80.94 108 GLY A CA 1
ATOM 902 C C . GLY A 1 108 ? 9.288 2.772 -22.876 1.00 80.94 108 GLY A C 1
ATOM 903 O O . GLY A 1 108 ? 10.068 3.720 -22.855 1.00 80.94 108 GLY A O 1
ATOM 904 N N . ASN A 1 109 ? 8.076 2.853 -23.430 1.00 73.19 109 ASN A N 1
ATOM 905 C CA . ASN A 1 109 ? 7.523 4.092 -23.968 1.00 73.19 109 ASN A CA 1
ATOM 906 C C . ASN A 1 109 ? 6.957 4.931 -22.808 1.00 73.19 109 ASN A C 1
ATOM 908 O O . ASN A 1 109 ? 5.821 4.712 -22.385 1.00 73.19 109 ASN A O 1
ATOM 912 N N . ILE A 1 110 ? 7.764 5.851 -22.271 1.00 58.53 110 ILE A N 1
ATOM 913 C CA . ILE A 1 110 ? 7.372 6.842 -21.250 1.00 58.53 110 ILE A CA 1
ATOM 914 C C . ILE A 1 110 ? 7.507 8.240 -21.841 1.00 58.53 110 ILE A C 1
ATOM 916 O O . ILE A 1 110 ? 8.577 8.515 -22.430 1.00 58.53 110 ILE A O 1
#